Protein AF-A0A375IUJ3-F1 (afdb_monomer_lite)

Foldseek 3Di:
DAPDPVVVVVCCVPPVPDDDDHDPVNVLVCCLVPPLVVVLVVVLVVCVVPPVVSVVSVPCSVVVSDDPVPDDPVVSPPPDPDDDDDPDD

Organism: NCBI:txid164546

Radius of gyration: 17.89 Å; chains: 1; bounding box: 33×31×48 Å

InterPro domains:
  IPR002560 Transposase IS204/IS1001/IS1096/IS1165, DDE domain [PF01610] (1-74)

Sequence (89 aa):
MDMNTAYDLEVRMHCSQAEVVYELFYVVAKLEREVMDRVRVGEANRLRGDRVARKVVKSSRWLLLRNWENVTREVTRSGSKRSWPPIER

pLDDT: mean 82.31, std 16.99, range [40.06, 96.94]

Structure (mmCIF, N/CA/C/O backbone):
data_AF-A0A375IUJ3-F1
#
_entry.id   AF-A0A375IUJ3-F1
#
loop_
_atom_site.group_PDB
_atom_site.id
_atom_site.type_symbol
_atom_site.label_atom_id
_atom_site.label_alt_id
_atom_site.label_comp_id
_atom_site.label_asym_id
_atom_site.label_entity_id
_atom_site.label_seq_id
_atom_site.pdbx_PDB_ins_code
_atom_site.Cartn_x
_atom_site.Cartn_y
_atom_site.Cartn_z
_atom_site.occupancy
_atom_site.B_iso_or_equiv
_atom_site.auth_seq_id
_atom_site.auth_comp_id
_atom_site.auth_asym_id
_atom_site.auth_atom_id
_atom_site.pdbx_PDB_model_num
ATOM 1 N N . MET A 1 1 ? 12.877 -0.686 -11.863 1.00 86.50 1 MET A N 1
ATOM 2 C CA . MET A 1 1 ? 12.940 0.790 -11.841 1.00 86.50 1 MET A CA 1
ATOM 3 C C . MET A 1 1 ? 12.122 1.309 -10.664 1.00 86.50 1 MET A C 1
ATOM 5 O O . MET A 1 1 ? 11.191 0.623 -10.243 1.00 86.50 1 MET A O 1
ATOM 9 N N . ASP A 1 2 ? 12.479 2.461 -10.105 1.00 85.06 2 ASP A N 1
ATOM 10 C CA . ASP A 1 2 ? 11.590 3.193 -9.205 1.00 85.06 2 ASP A CA 1
ATOM 11 C C . ASP A 1 2 ? 10.424 3.812 -9.999 1.00 85.06 2 ASP A C 1
ATOM 13 O O . ASP A 1 2 ? 10.447 3.877 -11.223 1.00 85.06 2 ASP A O 1
ATOM 17 N N . MET A 1 3 ? 9.346 4.207 -9.322 1.00 88.62 3 MET A N 1
ATOM 18 C CA . MET A 1 3 ? 8.144 4.737 -9.987 1.00 88.62 3 MET A CA 1
ATOM 19 C C . MET A 1 3 ? 8.266 6.245 -10.253 1.00 88.62 3 MET A C 1
ATOM 21 O O . MET A 1 3 ? 7.444 7.032 -9.768 1.00 88.62 3 MET A O 1
ATOM 25 N N . ASN A 1 4 ? 9.328 6.651 -10.951 1.00 89.69 4 ASN A N 1
ATOM 26 C CA . ASN A 1 4 ? 9.592 8.044 -11.293 1.00 89.69 4 ASN A CA 1
ATOM 27 C C . ASN A 1 4 ? 9.014 8.395 -12.672 1.00 89.69 4 ASN A C 1
ATOM 29 O O . ASN A 1 4 ? 9.565 8.029 -13.706 1.00 89.69 4 ASN A O 1
ATOM 33 N N . THR A 1 5 ? 7.957 9.210 -12.672 1.00 90.44 5 THR A N 1
ATOM 34 C CA . THR A 1 5 ? 7.250 9.629 -13.888 1.00 90.44 5 THR A CA 1
ATOM 35 C C . THR A 1 5 ? 8.144 10.324 -14.916 1.00 90.44 5 THR A C 1
ATOM 37 O O . THR A 1 5 ? 7.932 10.149 -16.111 1.00 90.44 5 THR A O 1
ATOM 40 N N . ALA A 1 6 ? 9.123 11.129 -14.487 1.00 93.06 6 ALA A N 1
ATOM 41 C CA . ALA A 1 6 ? 10.005 11.819 -15.429 1.00 93.06 6 ALA A CA 1
ATOM 42 C C . ALA A 1 6 ? 10.877 10.810 -16.182 1.00 93.06 6 ALA A C 1
ATOM 44 O O . ALA A 1 6 ? 11.017 10.892 -17.396 1.00 93.06 6 ALA A O 1
ATOM 45 N N . TYR A 1 7 ? 11.397 9.812 -15.470 1.00 91.88 7 TYR A N 1
ATOM 46 C CA . TYR A 1 7 ? 12.241 8.787 -16.067 1.00 91.88 7 TYR A CA 1
ATOM 47 C C . TYR A 1 7 ? 11.448 7.840 -16.983 1.00 91.88 7 TYR A C 1
ATOM 49 O O . TYR A 1 7 ? 11.932 7.488 -18.057 1.00 91.88 7 TYR A O 1
ATOM 57 N N . ASP A 1 8 ? 10.198 7.516 -16.635 1.00 92.19 8 ASP A N 1
ATOM 58 C CA . ASP A 1 8 ? 9.296 6.759 -17.517 1.00 92.19 8 ASP A CA 1
ATOM 59 C C . ASP A 1 8 ? 9.096 7.442 -18.878 1.00 92.19 8 ASP A C 1
ATOM 61 O O . ASP A 1 8 ? 9.038 6.771 -19.912 1.00 92.19 8 ASP A O 1
ATOM 65 N N . LEU A 1 9 ? 8.963 8.774 -18.889 1.00 94.12 9 LEU A N 1
ATOM 66 C CA . LEU A 1 9 ? 8.777 9.552 -20.116 1.00 94.12 9 LEU A CA 1
ATOM 67 C C . LEU A 1 9 ? 10.028 9.508 -20.997 1.00 94.12 9 LEU A C 1
ATOM 69 O O . LEU A 1 9 ? 9.910 9.255 -22.196 1.00 94.12 9 LEU A O 1
ATOM 73 N N . GLU A 1 10 ? 11.209 9.667 -20.400 1.00 95.06 10 GLU A N 1
ATOM 74 C CA . GLU A 1 10 ? 12.487 9.584 -21.113 1.00 95.06 10 GLU A CA 1
ATOM 75 C C . GLU A 1 10 ? 12.705 8.196 -21.728 1.00 95.06 10 GLU A C 1
ATOM 77 O O . GLU A 1 10 ? 13.083 8.085 -22.896 1.00 95.06 10 GLU A O 1
ATOM 82 N N . VAL A 1 11 ? 12.397 7.122 -20.988 1.00 93.81 11 VAL A N 1
ATOM 83 C CA . VAL A 1 11 ? 12.500 5.748 -21.507 1.00 93.81 11 VAL A CA 1
ATOM 84 C C . VAL A 1 11 ? 11.552 5.539 -22.683 1.00 93.81 11 VAL A C 1
ATOM 86 O O . VAL A 1 11 ? 11.957 4.981 -23.698 1.00 93.81 11 VAL A O 1
ATOM 89 N N . ARG A 1 12 ? 10.315 6.038 -22.607 1.00 91.50 12 ARG A N 1
ATOM 90 C CA . ARG A 1 12 ? 9.363 5.938 -23.725 1.00 91.50 12 ARG A CA 1
ATOM 91 C C . ARG A 1 12 ? 9.809 6.724 -24.955 1.00 91.50 12 ARG A C 1
ATOM 93 O O . ARG A 1 12 ? 9.544 6.286 -26.072 1.00 91.50 12 ARG A O 1
ATOM 100 N N . MET A 1 13 ? 10.456 7.870 -24.757 1.00 95.50 13 MET A N 1
ATOM 101 C CA . MET A 1 13 ? 10.908 8.737 -25.844 1.00 95.50 13 MET A CA 1
ATOM 102 C C . MET A 1 13 ? 12.156 8.191 -26.542 1.00 95.50 13 MET A C 1
ATOM 104 O O . MET A 1 13 ? 12.224 8.194 -27.770 1.00 95.50 13 MET A O 1
ATOM 108 N N . HIS A 1 14 ? 13.136 7.715 -25.774 1.00 96.25 14 HIS A N 1
ATOM 109 C CA . HIS A 1 14 ? 14.448 7.332 -26.297 1.00 96.25 14 HIS A CA 1
ATOM 110 C C . HIS A 1 14 ? 14.614 5.826 -26.515 1.00 96.25 14 HIS A C 1
ATOM 112 O O . HIS A 1 14 ? 15.421 5.412 -27.346 1.00 96.25 14 HIS A O 1
ATOM 118 N N . CYS A 1 15 ? 13.830 5.006 -25.818 1.00 95.56 15 CYS A N 1
ATOM 119 C CA . CYS A 1 15 ? 13.913 3.550 -25.841 1.00 95.56 15 CYS A CA 1
ATOM 120 C C . CYS A 1 15 ? 12.531 2.948 -26.130 1.00 95.56 15 CYS A C 1
ATOM 122 O O . CYS A 1 15 ? 11.962 2.235 -25.308 1.00 95.56 15 CYS A O 1
ATOM 124 N N . SER A 1 16 ? 11.988 3.212 -27.321 1.00 91.06 16 SER A N 1
ATOM 125 C CA . SER A 1 16 ? 10.623 2.813 -27.705 1.00 91.06 16 SER A CA 1
ATOM 126 C C . SER A 1 16 ? 10.354 1.301 -27.684 1.00 91.06 16 SER A C 1
ATOM 128 O O . SER A 1 16 ? 9.199 0.892 -27.609 1.00 91.06 16 SER A O 1
ATOM 130 N N . GLN A 1 17 ? 11.401 0.471 -27.739 1.00 95.00 17 GLN A N 1
ATOM 131 C CA . GLN A 1 17 ? 11.304 -0.991 -27.631 1.00 95.00 17 GLN A CA 1
ATOM 132 C C . GLN A 1 17 ? 11.535 -1.522 -26.206 1.00 95.00 17 GLN A C 1
ATOM 134 O O . GLN A 1 17 ? 11.451 -2.729 -25.992 1.00 95.00 17 GLN A O 1
ATOM 139 N N . ALA A 1 18 ? 11.870 -0.663 -25.241 1.00 94.25 18 ALA A N 1
ATOM 140 C CA . ALA A 1 18 ? 12.122 -1.079 -23.869 1.00 94.25 18 ALA A CA 1
ATOM 141 C C . ALA A 1 18 ? 10.822 -1.141 -23.059 1.00 94.25 18 ALA A C 1
ATOM 143 O O . ALA A 1 18 ? 9.981 -0.244 -23.124 1.00 94.25 18 ALA A O 1
ATOM 144 N N . GLU A 1 19 ? 10.694 -2.176 -22.232 1.00 92.50 19 GLU A N 1
ATOM 145 C CA . GLU A 1 19 ? 9.608 -2.285 -21.263 1.00 92.50 19 GLU A CA 1
ATOM 146 C C . GLU A 1 19 ? 10.032 -1.725 -19.903 1.00 92.50 19 GLU A C 1
ATOM 148 O O . GLU A 1 19 ? 11.088 -2.058 -19.358 1.00 92.50 19 GLU A O 1
ATOM 153 N N . VAL A 1 20 ? 9.180 -0.877 -19.325 1.00 90.50 20 VAL A N 1
ATOM 154 C CA . VAL A 1 20 ? 9.382 -0.351 -17.973 1.00 90.50 20 VAL A CA 1
ATOM 155 C C . VAL A 1 20 ? 8.893 -1.382 -16.961 1.00 90.50 20 VAL A C 1
ATOM 157 O O . VAL A 1 20 ? 7.691 -1.578 -16.785 1.00 90.50 20 VAL A O 1
ATOM 160 N N . VAL A 1 21 ? 9.833 -2.010 -16.256 1.00 91.94 21 VAL A N 1
ATOM 161 C CA . VAL A 1 21 ? 9.539 -2.928 -15.149 1.00 91.94 21 VAL A CA 1
ATOM 162 C C . VAL A 1 21 ? 9.855 -2.242 -13.823 1.00 91.94 21 VAL A C 1
ATOM 164 O O . VAL A 1 21 ? 11.010 -1.904 -13.526 1.00 91.94 21 VAL A O 1
ATOM 167 N N . TYR A 1 22 ? 8.829 -2.036 -12.998 1.00 93.31 22 TYR A N 1
ATOM 168 C CA . TYR A 1 22 ? 9.014 -1.496 -11.654 1.00 93.31 22 TYR A CA 1
ATOM 169 C C . TYR A 1 22 ? 9.520 -2.561 -10.694 1.00 93.31 22 TYR A C 1
ATOM 171 O O . TYR A 1 22 ? 9.155 -3.732 -10.766 1.00 93.31 22 TYR A O 1
ATOM 179 N N . GLU A 1 23 ?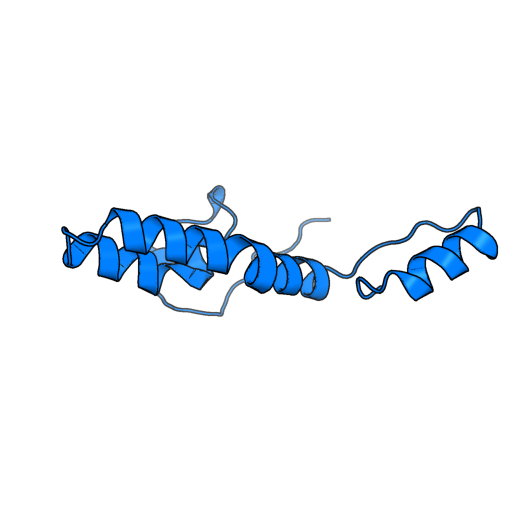 10.370 -2.131 -9.773 1.00 92.06 23 GLU A N 1
ATOM 180 C CA . GLU A 1 23 ? 10.851 -2.996 -8.709 1.00 92.06 23 GLU A CA 1
ATOM 181 C C . GLU A 1 23 ? 9.779 -3.092 -7.606 1.00 92.06 23 GLU A C 1
ATOM 183 O O . GLU A 1 23 ? 9.118 -2.106 -7.258 1.00 92.06 23 GLU A O 1
ATOM 188 N N . LEU A 1 24 ? 9.549 -4.317 -7.120 1.00 90.50 24 LEU A N 1
ATOM 189 C CA . LEU A 1 24 ? 8.400 -4.662 -6.279 1.00 90.50 24 LEU A CA 1
ATOM 190 C C . LEU A 1 24 ? 8.343 -3.819 -5.001 1.00 90.50 24 LEU A C 1
ATOM 192 O O . LEU A 1 24 ? 7.255 -3.416 -4.584 1.00 90.50 24 LEU A O 1
ATOM 196 N N . PHE A 1 25 ? 9.489 -3.526 -4.385 1.00 88.56 25 PHE A N 1
ATOM 197 C CA . PHE A 1 25 ? 9.527 -2.737 -3.162 1.00 88.56 25 PHE A CA 1
ATOM 198 C C . PHE A 1 25 ? 8.946 -1.331 -3.367 1.00 88.56 25 PHE A C 1
ATOM 200 O O . PHE A 1 25 ? 8.128 -0.897 -2.551 1.00 88.56 25 PHE A O 1
ATOM 207 N N . TYR A 1 26 ? 9.270 -0.640 -4.467 1.00 89.94 26 TYR A N 1
ATOM 208 C CA . TYR A 1 26 ? 8.695 0.683 -4.745 1.00 89.94 26 TYR A CA 1
ATOM 209 C C . TYR A 1 26 ? 7.183 0.639 -4.976 1.00 89.94 26 TYR A C 1
ATOM 211 O O . TYR A 1 26 ? 6.469 1.526 -4.499 1.00 89.94 26 TYR A O 1
ATOM 219 N N . VAL A 1 27 ? 6.683 -0.405 -5.645 1.00 90.56 27 VAL A N 1
ATOM 220 C CA . VAL A 1 27 ? 5.243 -0.599 -5.872 1.00 90.56 27 VAL A CA 1
ATOM 221 C C . VAL A 1 27 ? 4.511 -0.791 -4.543 1.00 90.56 27 VAL A C 1
ATOM 223 O O . VAL A 1 27 ? 3.533 -0.093 -4.261 1.00 90.56 27 VAL A O 1
ATOM 226 N N . VAL A 1 28 ? 5.017 -1.682 -3.686 1.00 89.12 28 VAL A N 1
ATOM 227 C CA . VAL A 1 28 ? 4.426 -1.962 -2.368 1.00 89.12 28 VAL A CA 1
ATOM 228 C C . VAL A 1 28 ? 4.481 -0.726 -1.467 1.00 89.12 28 VAL A C 1
ATOM 230 O O . VAL A 1 28 ? 3.475 -0.376 -0.848 1.00 89.12 28 VAL A O 1
ATOM 233 N N . ALA A 1 29 ? 5.611 -0.012 -1.434 1.00 89.94 29 ALA A N 1
ATOM 234 C CA . ALA A 1 29 ? 5.766 1.198 -0.630 1.00 89.94 29 ALA A CA 1
ATOM 235 C C . ALA A 1 29 ? 4.817 2.326 -1.075 1.00 89.94 29 ALA A C 1
ATOM 237 O O . ALA A 1 29 ? 4.286 3.065 -0.239 1.00 89.94 29 ALA A O 1
ATOM 238 N N . LYS A 1 30 ? 4.578 2.473 -2.385 1.00 90.38 30 LYS A N 1
ATOM 239 C CA . LYS A 1 30 ? 3.620 3.452 -2.913 1.00 90.38 30 LYS A CA 1
ATOM 240 C C . LYS A 1 30 ? 2.185 3.073 -2.555 1.00 90.38 30 LYS A C 1
ATOM 242 O O . LYS A 1 30 ? 1.462 3.915 -2.024 1.00 90.38 30 LYS A O 1
ATOM 247 N N . LEU A 1 31 ? 1.802 1.810 -2.757 1.00 89.75 31 LEU A N 1
ATOM 248 C CA . LEU A 1 31 ? 0.481 1.291 -2.390 1.00 89.75 31 LEU A CA 1
ATOM 249 C C . LEU A 1 31 ? 0.185 1.507 -0.900 1.00 89.75 31 LEU A C 1
ATOM 251 O O . LEU A 1 31 ? -0.892 1.984 -0.539 1.00 89.75 31 LEU A O 1
ATOM 255 N N . GLU A 1 32 ? 1.152 1.196 -0.038 1.00 89.62 32 GLU A N 1
ATOM 256 C CA . GLU A 1 32 ? 1.041 1.356 1.409 1.00 89.62 32 GLU A CA 1
ATOM 257 C C . GLU A 1 32 ? 0.716 2.806 1.802 1.00 89.62 32 GLU A C 1
ATOM 259 O O . GLU A 1 32 ? -0.266 3.056 2.508 1.00 89.62 32 GLU A O 1
ATOM 264 N N . ARG A 1 33 ? 1.527 3.759 1.328 1.00 89.31 33 ARG A N 1
ATOM 265 C CA . ARG A 1 33 ? 1.391 5.179 1.680 1.00 89.31 33 ARG A CA 1
ATOM 266 C C . ARG A 1 33 ? 0.158 5.814 1.056 1.00 89.31 33 ARG A C 1
ATOM 268 O O . ARG A 1 33 ? -0.536 6.589 1.709 1.00 89.31 33 ARG A O 1
ATOM 275 N N . GLU A 1 34 ? -0.101 5.520 -0.214 1.00 91.56 34 GLU A N 1
ATOM 276 C CA . GLU A 1 34 ? -1.129 6.226 -0.966 1.00 91.56 34 GLU A CA 1
ATOM 277 C C . GLU A 1 34 ? -2.496 5.579 -0.822 1.00 91.56 34 GLU A C 1
ATOM 279 O O . GLU A 1 34 ? -3.477 6.302 -0.808 1.00 91.56 34 GLU A O 1
ATOM 284 N N . VAL A 1 35 ? -2.627 4.263 -0.702 1.00 91.19 35 VAL A N 1
ATOM 285 C CA . VAL A 1 35 ? -3.949 3.614 -0.706 1.00 91.19 35 VAL A CA 1
ATOM 286 C C . VAL A 1 35 ? -4.278 3.060 0.669 1.00 91.19 35 VAL A C 1
ATOM 288 O O . VAL A 1 35 ? -5.289 3.441 1.267 1.00 91.19 35 VAL A O 1
ATOM 291 N N . MET A 1 36 ? -3.403 2.206 1.201 1.00 90.56 36 MET A N 1
ATOM 292 C CA . MET A 1 36 ? -3.701 1.425 2.403 1.00 90.56 36 MET A CA 1
ATOM 293 C C . MET A 1 36 ? -3.942 2.312 3.617 1.00 90.56 36 MET A C 1
ATOM 295 O O . MET A 1 36 ? -4.865 2.065 4.394 1.00 90.56 36 MET A O 1
ATOM 299 N N . ASP A 1 37 ? -3.158 3.379 3.768 1.00 90.19 37 ASP A N 1
ATOM 300 C CA . ASP A 1 37 ? -3.343 4.312 4.872 1.00 90.19 37 ASP A CA 1
ATOM 301 C C . ASP A 1 37 ? -4.680 5.052 4.824 1.00 90.19 37 ASP A C 1
ATOM 303 O O . ASP A 1 37 ? -5.365 5.139 5.848 1.00 90.19 37 ASP A O 1
ATOM 307 N N . ARG A 1 38 ? -5.100 5.521 3.643 1.00 92.50 38 ARG A N 1
ATOM 308 C CA . ARG A 1 38 ? -6.389 6.207 3.471 1.00 92.50 38 ARG A CA 1
ATOM 309 C C . ARG A 1 38 ? -7.559 5.273 3.763 1.00 92.50 38 ARG A C 1
ATOM 311 O O . ARG A 1 38 ? -8.451 5.643 4.526 1.00 92.50 38 ARG A O 1
ATOM 318 N N . VAL A 1 39 ? -7.523 4.053 3.223 1.00 92.31 39 VAL A N 1
ATOM 319 C CA . VAL A 1 39 ? -8.556 3.034 3.467 1.00 92.31 39 VAL A CA 1
ATOM 320 C C . VAL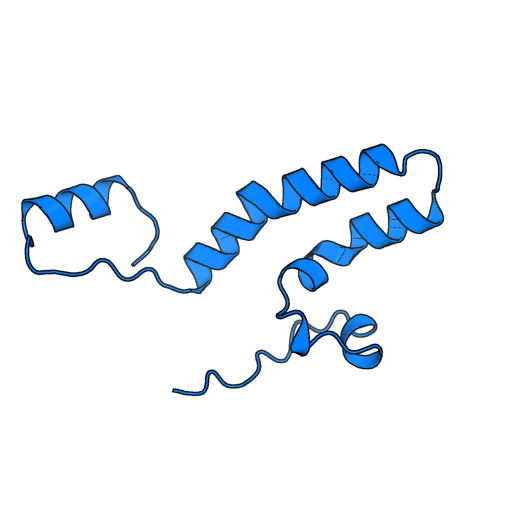 A 1 39 ? -8.636 2.701 4.955 1.00 92.31 39 VAL A C 1
ATOM 322 O O . VAL A 1 39 ? -9.709 2.776 5.551 1.00 92.31 39 VAL A O 1
ATOM 325 N N . ARG A 1 40 ? -7.498 2.423 5.601 1.00 93.75 40 ARG A N 1
ATOM 326 C CA . ARG A 1 40 ? -7.454 2.076 7.027 1.00 93.75 40 ARG A CA 1
ATOM 327 C C . ARG A 1 40 ? -7.981 3.201 7.918 1.00 93.75 40 ARG A C 1
ATOM 329 O O . ARG A 1 40 ? -8.689 2.929 8.887 1.00 93.75 40 ARG A O 1
ATOM 336 N N . VAL A 1 41 ? -7.643 4.457 7.620 1.00 93.25 41 VAL A N 1
ATOM 337 C CA . VAL A 1 41 ? -8.171 5.620 8.354 1.00 93.25 41 VAL A CA 1
ATOM 338 C C . VAL A 1 41 ? -9.678 5.759 8.141 1.00 93.25 41 VAL A C 1
ATOM 340 O O . VAL A 1 41 ? -10.404 5.963 9.116 1.00 93.25 41 VAL A O 1
ATOM 343 N N . GLY A 1 42 ? -10.152 5.604 6.902 1.00 95.38 42 GLY A N 1
ATOM 344 C CA . GLY A 1 42 ? -11.573 5.622 6.562 1.00 95.38 42 GLY A CA 1
ATOM 345 C C . GLY A 1 42 ? -12.368 4.578 7.345 1.00 95.38 42 GLY A C 1
ATOM 346 O O . GLY A 1 42 ? -13.317 4.926 8.048 1.00 95.38 42 GLY A O 1
ATOM 347 N N . GLU A 1 43 ? -11.927 3.322 7.317 1.00 94.75 43 GLU A N 1
ATOM 348 C CA . GLU A 1 43 ? -12.586 2.223 8.032 1.00 94.75 43 GLU A CA 1
ATOM 349 C C . GLU A 1 43 ? -12.519 2.393 9.552 1.00 94.75 43 GLU A C 1
ATOM 351 O O . GLU A 1 43 ? -13.521 2.230 10.251 1.00 94.75 43 GLU A O 1
ATOM 356 N N . ALA A 1 44 ? -11.377 2.833 10.090 1.00 95.38 44 ALA A N 1
ATOM 357 C CA . ALA A 1 44 ? -11.279 3.138 11.512 1.00 95.38 44 ALA A CA 1
ATOM 358 C C . ALA A 1 44 ? -12.28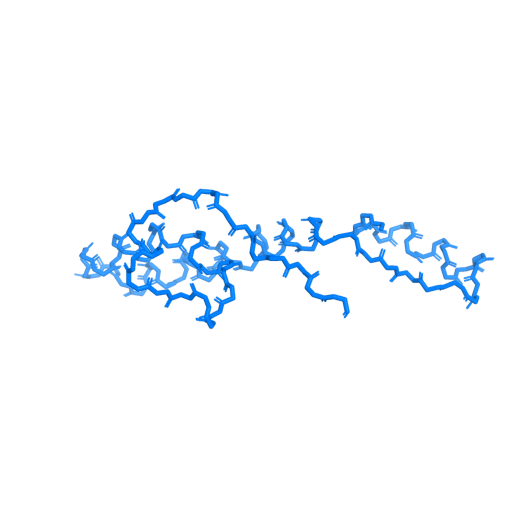5 4.225 11.928 1.00 95.38 44 ALA A C 1
ATOM 360 O O . ALA A 1 44 ? -12.855 4.139 13.019 1.00 95.38 44 ALA A O 1
ATOM 361 N N . ASN A 1 45 ? -12.509 5.240 11.086 1.00 96.94 45 ASN A N 1
ATOM 362 C CA . ASN A 1 45 ? -13.468 6.318 11.333 1.00 96.94 45 ASN A CA 1
ATOM 363 C C . ASN A 1 45 ? -14.927 5.857 11.282 1.00 96.94 45 ASN A C 1
ATOM 365 O O . ASN A 1 45 ? -15.707 6.311 12.121 1.00 96.94 45 ASN A O 1
ATOM 369 N N . ARG A 1 46 ? -15.280 4.916 10.398 1.00 96.69 46 ARG A N 1
ATOM 370 C CA . ARG A 1 46 ? -16.603 4.266 10.411 1.00 96.69 46 ARG A CA 1
ATOM 371 C C . ARG A 1 46 ? -16.852 3.536 11.733 1.00 96.69 46 ARG A C 1
ATOM 373 O O . ARG A 1 46 ? -17.924 3.655 12.314 1.00 96.69 46 ARG A O 1
ATOM 380 N N . LEU A 1 47 ? -15.819 2.894 12.277 1.00 96.94 47 LEU A N 1
ATOM 381 C CA . LEU A 1 47 ? -15.866 2.159 13.546 1.00 96.94 47 LEU A CA 1
ATOM 382 C C . LEU A 1 47 ? -15.692 3.042 14.794 1.00 96.94 47 LEU A C 1
ATOM 384 O O . LEU A 1 47 ? -15.339 2.540 15.857 1.00 96.94 47 LEU A O 1
ATOM 388 N N . ARG A 1 48 ? -15.908 4.365 14.726 1.00 93.81 48 ARG A N 1
ATOM 389 C CA . ARG A 1 48 ? -15.671 5.256 15.885 1.00 93.81 48 ARG A CA 1
ATOM 390 C C . ARG A 1 48 ? -16.440 4.856 17.154 1.00 93.81 48 ARG A C 1
ATOM 392 O O . ARG A 1 48 ? -15.943 5.126 18.242 1.00 93.81 48 ARG A O 1
ATOM 399 N N . GLY A 1 49 ? -17.617 4.243 17.004 1.00 96.38 49 GLY A N 1
ATOM 400 C CA . GLY A 1 49 ? -18.458 3.785 18.115 1.00 96.38 49 GLY A CA 1
ATOM 401 C C . GLY A 1 49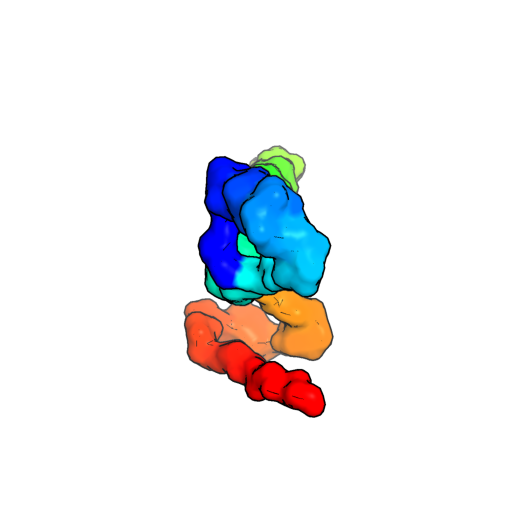 ? -18.049 2.431 18.701 1.00 96.38 49 GLY A C 1
ATOM 402 O O . GLY A 1 49 ? -18.386 2.144 19.843 1.00 96.38 49 GLY A O 1
ATOM 403 N N . ASP A 1 50 ? -17.279 1.627 17.964 1.00 96.88 50 ASP A N 1
ATOM 404 C CA . ASP A 1 50 ? -16.789 0.326 18.418 1.00 96.88 50 ASP A CA 1
ATOM 405 C C . ASP A 1 50 ? -15.279 0.394 18.657 1.00 96.88 50 ASP A C 1
ATOM 407 O O . ASP A 1 50 ? -14.446 0.283 17.750 1.00 96.88 50 ASP A O 1
ATOM 411 N N . ARG A 1 51 ? -14.907 0.579 19.926 1.00 94.12 51 ARG A N 1
ATOM 412 C CA . ARG A 1 51 ? -13.505 0.722 20.329 1.00 94.12 51 ARG A CA 1
ATOM 413 C C . ARG A 1 51 ? -12.685 -0.545 20.063 1.00 94.12 51 ARG A C 1
ATOM 415 O O . ARG A 1 51 ? -11.489 -0.425 19.786 1.00 94.12 51 ARG A O 1
ATOM 422 N N . VAL A 1 52 ? -13.292 -1.730 20.152 1.00 93.69 52 VAL A N 1
ATOM 423 C CA . VAL A 1 52 ? -12.596 -3.009 19.960 1.00 93.69 52 VAL A CA 1
ATOM 424 C C . VAL A 1 52 ? -12.310 -3.209 18.477 1.00 93.69 52 VAL A C 1
ATOM 426 O O . VAL A 1 52 ? -11.145 -3.364 18.102 1.00 93.69 52 VAL A O 1
ATOM 429 N N . ALA A 1 53 ? -13.328 -3.092 17.623 1.00 92.31 53 ALA A N 1
ATOM 430 C CA . ALA A 1 53 ? -13.164 -3.221 16.177 1.00 92.31 53 ALA A CA 1
ATOM 431 C C . ALA A 1 53 ? -12.224 -2.142 15.609 1.00 92.31 53 ALA A C 1
ATOM 433 O O . ALA A 1 53 ? -11.321 -2.438 14.821 1.00 92.31 53 ALA A O 1
ATOM 434 N N . ARG A 1 54 ? -12.338 -0.893 16.084 1.00 94.12 54 ARG A N 1
ATOM 435 C CA . ARG A 1 54 ? -11.438 0.203 15.689 1.00 94.12 54 ARG A CA 1
ATOM 436 C C . ARG A 1 54 ? -9.980 -0.072 16.054 1.00 94.12 54 ARG A C 1
ATOM 438 O O . ARG A 1 54 ? -9.088 0.314 15.295 1.00 94.12 54 ARG A O 1
ATOM 445 N N . LYS A 1 55 ? -9.711 -0.717 17.197 1.00 91.88 55 LYS A N 1
ATOM 446 C CA . LYS A 1 55 ? -8.347 -1.100 17.600 1.00 91.88 55 LYS A CA 1
ATOM 447 C C . LYS A 1 55 ? -7.761 -2.122 16.626 1.00 91.88 55 LYS A C 1
ATOM 449 O O . LYS A 1 55 ? -6.625 -1.932 16.198 1.00 91.88 55 LYS A O 1
ATOM 454 N N . VAL A 1 56 ? -8.546 -3.131 16.239 1.00 90.44 56 VAL A N 1
ATOM 455 C CA . VAL A 1 56 ? -8.134 -4.161 15.272 1.00 90.44 56 VAL A CA 1
ATOM 456 C C . VAL A 1 56 ? -7.748 -3.516 13.944 1.00 90.44 56 VAL A C 1
ATOM 458 O O . VAL A 1 56 ? -6.593 -3.624 13.535 1.00 90.44 56 VAL A O 1
ATOM 461 N N . VAL A 1 57 ? -8.649 -2.736 13.335 1.00 91.31 57 VAL A N 1
ATOM 462 C CA . VAL A 1 57 ? -8.396 -2.079 12.038 1.00 91.31 57 VAL A CA 1
ATOM 463 C C . VAL A 1 57 ? -7.156 -1.186 12.083 1.00 91.31 57 VAL A C 1
ATOM 465 O O . VAL A 1 57 ? -6.335 -1.204 11.165 1.00 91.31 57 VAL A O 1
ATOM 468 N N . LYS A 1 58 ? -6.956 -0.437 13.174 1.00 89.50 58 LYS A N 1
ATOM 469 C CA . LYS A 1 58 ? -5.766 0.408 13.318 1.00 89.50 58 LYS A CA 1
ATOM 470 C C . LYS A 1 58 ? -4.463 -0.392 13.371 1.00 89.50 58 LYS A C 1
ATOM 472 O O . LYS A 1 58 ? -3.470 0.112 12.846 1.00 89.50 58 LYS A O 1
ATOM 477 N N . SER A 1 59 ? -4.467 -1.590 13.960 1.00 86.62 59 SER A N 1
ATOM 478 C CA . SER A 1 59 ? -3.294 -2.473 14.052 1.00 86.62 59 SER A CA 1
ATOM 479 C C . SER A 1 59 ? -3.022 -3.312 12.798 1.00 86.62 59 SER A C 1
ATOM 481 O O . SER A 1 59 ? -1.916 -3.820 12.638 1.00 86.62 59 SER A O 1
ATOM 483 N N . SER A 1 60 ? -3.978 -3.414 11.873 1.00 86.06 60 SER A N 1
ATOM 484 C CA . SER A 1 60 ? -3.913 -4.330 10.726 1.00 86.06 60 SER A CA 1
ATOM 485 C C . SER A 1 60 ? -3.075 -3.848 9.534 1.00 86.06 60 SER A C 1
ATOM 487 O O . SER A 1 60 ? -3.179 -4.429 8.461 1.00 86.06 60 SER A O 1
ATOM 489 N N . ARG A 1 61 ? -2.224 -2.820 9.675 1.00 83.38 61 ARG A N 1
ATOM 490 C CA . ARG A 1 61 ? -1.459 -2.226 8.552 1.00 83.38 61 ARG A CA 1
ATOM 491 C C . ARG A 1 61 ? -0.753 -3.276 7.685 1.00 83.38 61 ARG A C 1
ATOM 493 O O . ARG A 1 61 ? -0.934 -3.292 6.476 1.00 83.38 61 ARG A O 1
ATOM 500 N N . TRP A 1 62 ? 0.020 -4.157 8.314 1.00 79.94 62 TRP A N 1
ATOM 501 C CA . TRP A 1 62 ? 0.808 -5.175 7.613 1.00 79.94 62 TRP A CA 1
ATOM 502 C C . TRP A 1 62 ? -0.021 -6.369 7.151 1.00 79.94 62 TRP A C 1
ATOM 504 O O . TRP A 1 62 ? 0.358 -7.015 6.183 1.00 79.94 62 TRP A O 1
ATOM 514 N N . LEU A 1 63 ? -1.151 -6.645 7.811 1.00 82.06 63 LEU A N 1
ATOM 515 C CA . LEU A 1 63 ? -2.079 -7.698 7.396 1.00 82.06 63 LEU A CA 1
ATOM 516 C C . LEU A 1 63 ? -2.631 -7.403 6.001 1.00 82.06 63 LEU A C 1
ATOM 518 O O . LEU A 1 63 ? -2.714 -8.296 5.170 1.00 82.06 63 LEU A O 1
ATOM 522 N N . LEU A 1 64 ? -2.948 -6.135 5.735 1.00 76.56 64 LEU A N 1
ATOM 523 C CA . LEU A 1 64 ? -3.518 -5.724 4.458 1.00 76.56 64 LEU A CA 1
ATOM 524 C C . LEU A 1 64 ? -2.505 -5.749 3.294 1.00 76.56 64 LEU A C 1
ATOM 526 O O . LEU A 1 64 ? -2.905 -5.611 2.145 1.00 76.56 64 LEU A O 1
ATOM 530 N N . LEU A 1 65 ? -1.209 -5.908 3.582 1.00 79.31 65 LEU A N 1
ATOM 531 C CA . LEU A 1 65 ? -0.148 -6.071 2.581 1.00 79.31 65 LEU A CA 1
ATOM 532 C C . LEU A 1 65 ? 0.198 -7.548 2.321 1.00 79.31 65 LEU A C 1
ATOM 534 O O . LEU A 1 65 ? 1.125 -7.837 1.567 1.00 79.31 65 LEU A O 1
ATOM 538 N N . ARG A 1 66 ? -0.488 -8.497 2.971 1.00 78.94 66 ARG A N 1
ATOM 539 C CA . ARG A 1 66 ? -0.262 -9.934 2.768 1.00 78.94 66 ARG A CA 1
ATOM 540 C C . ARG A 1 66 ? -1.113 -10.463 1.619 1.00 78.94 66 ARG A C 1
ATOM 542 O O . ARG A 1 66 ? -2.232 -10.004 1.409 1.00 78.94 66 ARG A O 1
ATOM 549 N N . ASN A 1 67 ? -0.602 -11.492 0.939 1.00 81.62 67 ASN A N 1
ATOM 550 C CA . ASN A 1 67 ? -1.442 -12.327 0.086 1.00 81.62 67 ASN A CA 1
ATOM 551 C C . ASN A 1 67 ? -2.496 -13.014 0.970 1.00 81.62 67 ASN A C 1
ATOM 553 O O . ASN A 1 67 ? -2.139 -13.624 1.980 1.00 81.62 67 ASN A O 1
ATOM 557 N N . TRP A 1 68 ? -3.768 -12.888 0.591 1.00 79.38 68 TRP A N 1
ATOM 558 C CA . TRP A 1 68 ? -4.920 -13.404 1.327 1.00 79.38 68 TRP A CA 1
ATOM 559 C C . TRP A 1 68 ? -4.830 -14.917 1.570 1.00 79.38 68 TRP A C 1
ATOM 561 O O . TRP A 1 68 ? -5.184 -15.376 2.652 1.00 79.38 68 TRP A O 1
ATOM 571 N N . GLU A 1 69 ? -4.266 -15.666 0.619 1.00 83.12 69 GLU A N 1
ATOM 572 C CA . GLU A 1 69 ? -4.057 -17.121 0.705 1.00 83.12 69 GLU A CA 1
ATOM 573 C C . GLU A 1 69 ? -3.121 -17.501 1.859 1.00 83.12 69 GLU A C 1
ATOM 575 O O . GLU A 1 69 ? -3.252 -18.562 2.462 1.00 83.12 69 GLU A O 1
ATOM 580 N N . ASN A 1 70 ? -2.212 -16.594 2.223 1.00 77.94 70 ASN A N 1
ATOM 581 C CA . ASN A 1 70 ? -1.216 -16.794 3.273 1.00 77.94 70 ASN A CA 1
ATOM 582 C C . ASN A 1 70 ? -1.667 -16.242 4.637 1.00 77.94 70 ASN A C 1
ATOM 584 O O . ASN A 1 70 ? -0.891 -16.231 5.599 1.00 77.94 70 ASN A O 1
ATOM 588 N N . VAL A 1 71 ? -2.909 -15.757 4.749 1.00 80.06 71 VAL A N 1
ATOM 589 C CA . VAL A 1 71 ? -3.461 -15.224 5.998 1.00 80.06 71 VAL A CA 1
ATOM 590 C C . VAL A 1 71 ? -4.051 -16.363 6.829 1.00 80.06 71 VAL A C 1
ATOM 592 O O . VAL A 1 71 ? -5.242 -16.661 6.775 1.00 80.06 71 VAL A O 1
ATOM 595 N N . THR A 1 72 ? -3.212 -16.988 7.656 1.00 76.81 72 THR A N 1
ATOM 596 C CA . THR A 1 72 ? -3.655 -17.972 8.657 1.00 76.81 72 THR A CA 1
ATOM 597 C C . THR A 1 72 ? -3.802 -17.338 10.046 1.00 76.81 72 THR A C 1
ATOM 599 O O . THR A 1 72 ? -3.243 -16.275 10.350 1.00 76.81 72 THR A O 1
ATOM 602 N N . ARG A 1 73 ? -4.557 -17.997 10.939 1.00 67.62 73 ARG A N 1
ATOM 603 C CA . ARG A 1 73 ? -4.745 -17.550 12.337 1.00 67.62 73 ARG A CA 1
ATOM 604 C C . ARG A 1 73 ? -3.425 -17.410 13.104 1.00 67.62 73 ARG A C 1
ATOM 606 O O . ARG A 1 73 ? -3.322 -16.556 13.984 1.00 67.62 73 ARG A O 1
ATOM 613 N N . GLU A 1 74 ? -2.441 -18.238 12.776 1.00 62.69 74 GLU A N 1
ATOM 614 C CA . GLU A 1 74 ? -1.118 -18.255 13.407 1.00 62.69 74 GLU A CA 1
ATOM 615 C C . GLU A 1 74 ? -0.259 -17.084 12.918 1.00 62.69 74 GLU A C 1
ATOM 617 O O . GLU A 1 74 ? 0.259 -16.312 13.729 1.00 62.69 74 GLU A O 1
ATOM 622 N N . VAL A 1 75 ? -0.221 -16.866 11.599 1.00 59.00 75 VAL A N 1
ATOM 623 C CA . VAL A 1 75 ? 0.508 -15.759 10.958 1.00 59.00 75 VAL A CA 1
ATOM 624 C C . VAL A 1 75 ? -0.031 -14.396 11.406 1.00 59.00 75 VAL A C 1
ATOM 626 O O . VAL A 1 75 ? 0.743 -13.470 11.636 1.00 59.00 75 VAL A O 1
ATOM 629 N N . THR A 1 76 ? -1.346 -14.282 11.621 1.00 56.28 76 THR A N 1
ATOM 630 C CA . THR A 1 76 ? -2.012 -13.033 12.038 1.00 56.28 76 THR A CA 1
ATOM 631 C C . THR A 1 76 ? -1.639 -12.586 13.461 1.00 56.28 76 THR A C 1
ATOM 633 O O . THR A 1 76 ? -1.634 -11.389 13.750 1.00 56.28 76 THR A O 1
ATOM 636 N N . ARG A 1 77 ? -1.314 -13.521 14.369 1.00 51.41 77 ARG A N 1
ATOM 637 C CA . ARG A 1 77 ? -0.914 -13.210 15.759 1.00 51.41 77 ARG A CA 1
ATOM 638 C C . ARG A 1 77 ? 0.536 -12.767 15.873 1.00 51.41 77 ARG A C 1
ATOM 640 O O . ARG A 1 77 ? 0.869 -11.951 16.731 1.00 51.41 77 ARG A O 1
ATOM 647 N N . SER A 1 78 ? 1.397 -13.301 15.017 1.00 48.88 78 SER A N 1
ATOM 648 C CA . SER A 1 78 ? 2.778 -12.867 14.945 1.00 48.88 78 SER A CA 1
ATOM 649 C C . SER A 1 78 ? 2.830 -11.559 14.159 1.00 48.88 78 SER A C 1
ATOM 651 O O . SER A 1 78 ? 2.693 -11.556 12.942 1.00 48.88 78 SER A O 1
ATOM 653 N N . GLY A 1 79 ? 3.099 -10.425 14.802 1.00 51.22 79 GLY A N 1
ATOM 654 C CA . GLY A 1 79 ? 3.529 -9.196 14.109 1.00 51.22 79 GLY A CA 1
ATOM 655 C C . GLY A 1 79 ? 4.891 -9.350 13.402 1.00 51.22 79 GLY A C 1
ATOM 656 O O . GLY A 1 79 ? 5.682 -8.411 13.347 1.00 51.22 79 GLY A O 1
ATOM 657 N N . SER A 1 80 ? 5.211 -10.557 12.932 1.00 44.03 80 SER A N 1
ATOM 658 C CA . SER A 1 80 ? 6.486 -10.974 12.391 1.00 44.03 80 SER A CA 1
ATOM 659 C C . SER A 1 80 ? 6.626 -10.455 10.967 1.00 44.03 80 SER A C 1
ATOM 661 O O . SER A 1 80 ? 5.970 -10.907 10.028 1.00 44.03 80 SER A O 1
ATOM 663 N N . LYS A 1 81 ? 7.567 -9.527 10.799 1.00 45.97 81 LYS A N 1
ATOM 664 C CA . LYS A 1 81 ? 8.114 -9.106 9.502 1.00 45.97 81 LYS A CA 1
ATOM 665 C C . LYS A 1 81 ? 8.825 -10.247 8.747 1.00 45.97 81 LYS A C 1
ATOM 667 O O . LYS A 1 81 ? 9.288 -10.029 7.635 1.00 45.97 81 LYS A O 1
ATOM 672 N N . ARG A 1 82 ? 8.944 -11.450 9.325 1.00 44.62 82 ARG A N 1
ATOM 673 C CA . ARG A 1 82 ? 9.736 -12.563 8.787 1.00 44.62 82 ARG A CA 1
ATOM 674 C C . ARG A 1 82 ? 8.850 -13.646 8.192 1.00 44.62 82 ARG A C 1
ATOM 676 O O . ARG A 1 82 ? 8.360 -14.511 8.908 1.00 44.62 82 ARG A O 1
ATOM 683 N N . SER A 1 83 ? 8.653 -13.534 6.889 1.00 43.06 83 SER A N 1
ATOM 684 C CA . SER A 1 83 ? 8.559 -14.610 5.891 1.00 43.06 83 SER A CA 1
ATOM 685 C C . SER A 1 83 ? 7.759 -14.041 4.727 1.00 43.06 83 SER A C 1
ATOM 687 O O . SER A 1 83 ? 6.543 -13.872 4.784 1.00 43.06 83 SER A O 1
ATOM 689 N N . TRP A 1 84 ? 8.480 -13.619 3.697 1.00 43.97 84 TRP A N 1
ATOM 690 C CA . TRP A 1 84 ? 7.899 -13.625 2.366 1.00 43.97 84 TRP A CA 1
ATOM 691 C C . TRP A 1 84 ? 7.948 -15.083 1.902 1.00 43.97 84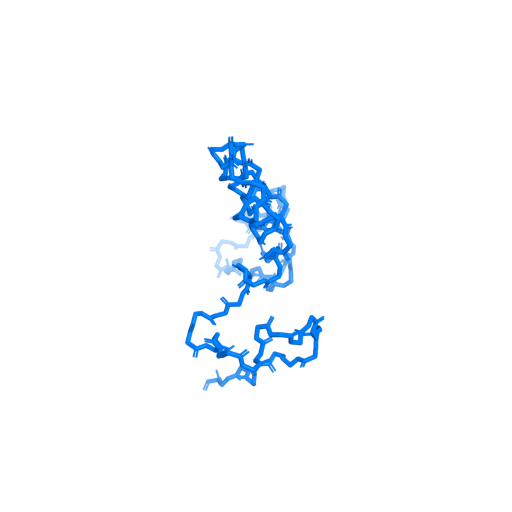 TRP A C 1
ATOM 693 O O . TRP A 1 84 ? 8.996 -15.711 2.086 1.00 43.97 84 TRP A O 1
ATOM 703 N N . PRO A 1 85 ? 6.846 -15.654 1.385 1.00 47.47 85 PRO A N 1
ATOM 704 C CA . PRO A 1 85 ? 6.925 -16.945 0.719 1.00 47.47 85 PRO A CA 1
ATOM 705 C C . PRO A 1 85 ? 7.910 -16.837 -0.460 1.00 47.47 85 PRO A C 1
ATOM 707 O O . PRO A 1 85 ? 8.106 -15.732 -0.983 1.00 47.47 85 PRO A O 1
ATOM 710 N N . PRO A 1 86 ? 8.556 -17.941 -0.866 1.00 43.12 86 PRO A N 1
ATOM 711 C CA . PRO A 1 86 ? 9.402 -17.940 -2.050 1.00 43.12 86 PRO A CA 1
ATOM 712 C C . PRO A 1 86 ? 8.583 -17.447 -3.245 1.00 43.12 86 PRO A C 1
ATOM 714 O O . PRO A 1 86 ? 7.449 -17.878 -3.438 1.00 43.12 86 PRO A O 1
ATOM 717 N N . ILE A 1 87 ? 9.145 -16.527 -4.027 1.00 45.97 87 ILE A N 1
ATOM 718 C CA . ILE A 1 87 ? 8.584 -16.188 -5.333 1.00 45.97 87 ILE A CA 1
ATOM 719 C C . ILE A 1 87 ? 8.910 -17.385 -6.229 1.00 45.97 87 ILE A C 1
ATOM 721 O O . ILE A 1 87 ? 10.060 -17.539 -6.646 1.00 45.97 87 ILE A O 1
ATOM 725 N N . GLU A 1 88 ? 7.943 -18.276 -6.443 1.00 44.91 88 GLU A N 1
ATOM 726 C CA . GLU A 1 88 ? 8.059 -19.305 -7.479 1.00 44.91 88 GLU A CA 1
ATOM 727 C C . GLU A 1 88 ? 8.119 -18.606 -8.845 1.00 44.91 88 GLU A C 1
ATOM 729 O O . GLU A 1 88 ? 7.356 -17.670 -9.104 1.00 44.91 88 GLU A O 1
ATOM 734 N N . ARG A 1 89 ? 9.112 -18.992 -9.656 1.00 40.06 89 ARG A N 1
ATOM 735 C CA . ARG A 1 89 ? 9.324 -18.485 -11.018 1.00 40.06 89 ARG A CA 1
ATOM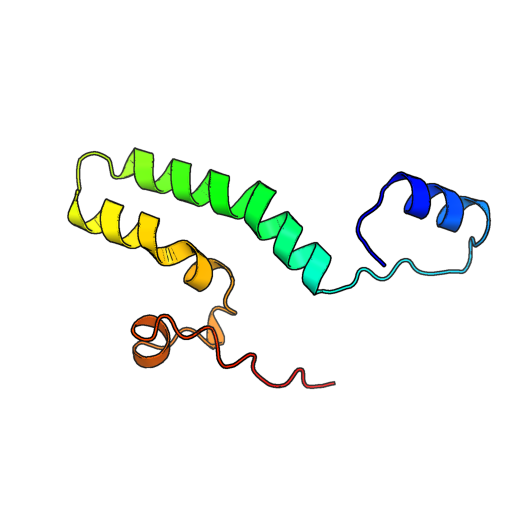 736 C C . ARG A 1 89 ? 8.472 -19.242 -12.019 1.00 40.06 89 ARG A C 1
ATOM 738 O O . ARG A 1 89 ? 8.365 -20.476 -11.851 1.00 40.06 89 ARG A O 1
#

Secondary structure (DSSP, 8-state):
----HHHHHHHHHH-TT------HHHHHHHHIIIIIHHHHHHHHHHTTT-HHHHHHHHH-TTGGGS-GGG--HHHHH------PPP---